Protein AF-A0AAU6Z536-F1 (afdb_monomer_lite)

Sequence (182 aa):
MEFVVVRADHAHDRVPAATYVARTLLASIGRVDSVAYWTFTDVFEENGAGDELVHGGLGMISLPGVVQPTFHAYRMLHQLGDELLSRSDELTVTRHFGSGRIAAIVCHYPDDVTVSVPASFDSREVADRTQQTGTVRPLKLALQNLAAAAVVRVEILDPQHGAGADHYPMRSCRCARLAIRG

Structure (mmCIF, N/CA/C/O backbone):
data_AF-A0AAU6Z536-F1
#
_entry.id   AF-A0AAU6Z536-F1
#
loop_
_atom_site.group_PDB
_atom_site.id
_atom_site.type_symbol
_atom_site.label_atom_id
_atom_site.label_alt_id
_atom_site.label_comp_id
_atom_site.label_asym_id
_atom_site.label_entity_id
_atom_site.label_seq_id
_atom_site.pdbx_PDB_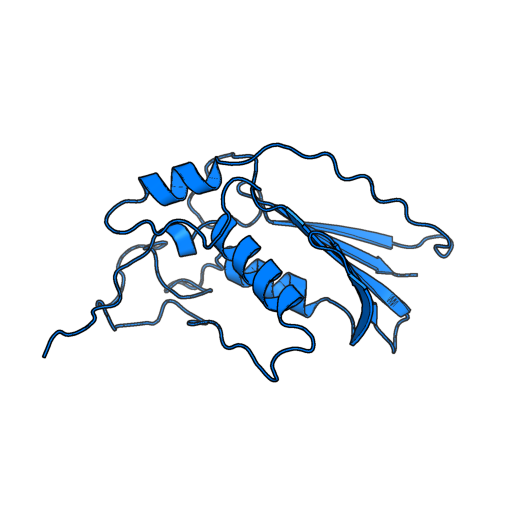ins_code
_atom_site.Cartn_x
_atom_site.Cartn_y
_atom_site.Cartn_z
_atom_site.occupancy
_atom_site.B_iso_or_equiv
_atom_site.auth_seq_id
_atom_site.auth_comp_id
_atom_site.auth_asym_id
_atom_site.auth_atom_id
_atom_site.pdbx_PDB_model_num
ATOM 1 N N . MET A 1 1 ? 2.443 2.486 -37.319 1.00 36.03 1 MET A N 1
ATOM 2 C CA . MET A 1 1 ? 2.002 1.691 -36.160 1.00 36.03 1 MET A CA 1
ATOM 3 C C . MET A 1 1 ? 3.155 1.729 -35.182 1.00 36.03 1 MET A C 1
ATOM 5 O O . MET A 1 1 ? 4.148 1.055 -35.406 1.00 36.03 1 MET A O 1
ATOM 9 N N . GLU A 1 2 ? 3.106 2.659 -34.234 1.00 35.34 2 GLU A N 1
ATOM 10 C CA . GLU A 1 2 ? 4.105 2.754 -33.172 1.00 35.34 2 GLU A CA 1
ATOM 11 C C . GLU A 1 2 ? 3.708 1.703 -32.136 1.00 35.34 2 GLU A C 1
ATOM 13 O O . GLU A 1 2 ? 2.625 1.784 -31.558 1.00 35.34 2 GLU A O 1
ATOM 18 N N . PHE A 1 3 ? 4.502 0.642 -32.004 1.00 41.94 3 PHE A N 1
ATOM 19 C CA . PHE A 1 3 ? 4.329 -0.283 -30.893 1.00 41.94 3 PHE A CA 1
ATOM 20 C C . PHE A 1 3 ? 4.718 0.491 -29.637 1.00 41.94 3 PHE A C 1
ATOM 22 O O . PHE A 1 3 ? 5.873 0.889 -29.493 1.00 41.94 3 PHE A O 1
ATOM 29 N N . VAL A 1 4 ? 3.753 0.752 -28.756 1.00 45.84 4 VAL A N 1
ATOM 30 C CA . VAL A 1 4 ? 4.057 1.207 -27.400 1.00 45.84 4 VAL A CA 1
ATOM 31 C C . VAL A 1 4 ? 4.704 0.015 -26.710 1.00 45.84 4 VAL A C 1
ATOM 33 O O . VAL A 1 4 ? 4.016 -0.854 -26.200 1.00 45.84 4 VAL A O 1
ATOM 36 N N . VAL A 1 5 ? 6.027 -0.084 -26.785 1.00 57.03 5 VAL A N 1
ATOM 37 C CA . VAL A 1 5 ? 6.771 -1.056 -25.989 1.00 57.03 5 VAL A CA 1
ATOM 38 C C . VAL A 1 5 ? 6.769 -0.532 -24.559 1.00 57.03 5 VAL A C 1
ATOM 40 O O . VAL A 1 5 ? 7.240 0.584 -24.309 1.00 57.03 5 VAL A O 1
ATOM 43 N N . VAL A 1 6 ? 6.217 -1.305 -23.623 1.00 66.00 6 VAL A N 1
ATOM 44 C CA . VAL A 1 6 ? 6.303 -0.989 -22.194 1.00 66.00 6 VAL A CA 1
ATOM 45 C C . VAL A 1 6 ? 7.769 -1.044 -21.783 1.00 66.00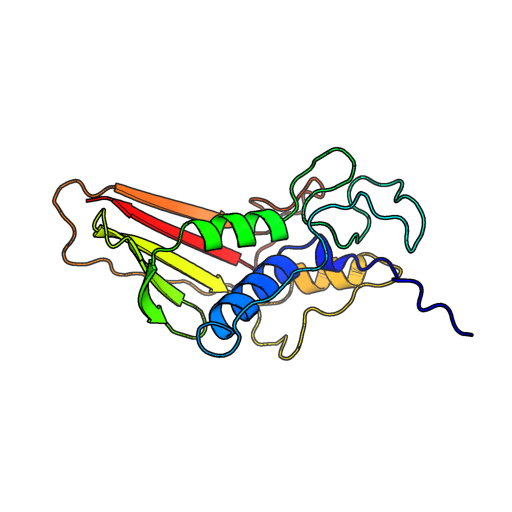 6 VAL A C 1
ATOM 47 O O . VAL A 1 6 ? 8.374 -2.108 -21.687 1.00 66.00 6 VAL A O 1
ATOM 50 N N . ARG A 1 7 ? 8.361 0.133 -21.583 1.00 72.12 7 ARG A N 1
ATOM 51 C CA . ARG A 1 7 ? 9.743 0.263 -21.126 1.00 72.12 7 ARG A CA 1
ATOM 52 C C . ARG A 1 7 ? 9.846 -0.131 -19.657 1.00 72.12 7 ARG A C 1
ATOM 54 O O . ARG A 1 7 ? 8.972 0.217 -18.866 1.00 72.12 7 ARG A O 1
ATOM 61 N N . ALA A 1 8 ? 10.935 -0.814 -19.313 1.00 83.38 8 ALA A N 1
ATOM 62 C CA . ALA A 1 8 ? 11.287 -1.098 -17.929 1.00 83.38 8 ALA A CA 1
ATOM 63 C C . ALA A 1 8 ? 11.405 0.208 -17.130 1.00 83.38 8 ALA A C 1
ATOM 65 O O . ALA A 1 8 ? 12.123 1.124 -17.537 1.00 83.38 8 ALA A O 1
ATOM 66 N N . ASP A 1 9 ? 10.704 0.278 -16.001 1.00 89.81 9 ASP A N 1
ATOM 67 C CA . ASP A 1 9 ? 10.763 1.399 -15.069 1.00 89.81 9 ASP A CA 1
ATOM 68 C C . ASP A 1 9 ? 11.246 0.890 -13.711 1.00 89.81 9 ASP A C 1
ATOM 70 O O . ASP A 1 9 ? 10.513 0.250 -12.954 1.00 89.81 9 ASP A O 1
ATOM 74 N N . HIS A 1 10 ? 12.500 1.201 -13.384 1.00 89.88 10 HIS A N 1
ATOM 75 C CA . HIS A 1 10 ? 13.131 0.759 -12.141 1.00 89.88 10 HIS A CA 1
ATOM 76 C C . HIS A 1 10 ? 12.473 1.332 -10.878 1.00 89.88 10 HIS A C 1
ATOM 78 O O . HIS A 1 10 ? 12.800 0.903 -9.770 1.00 89.88 10 HIS A O 1
ATOM 84 N N . ALA A 1 11 ? 11.552 2.294 -11.005 1.00 90.00 11 ALA A N 1
ATOM 85 C CA . ALA A 1 11 ? 10.778 2.796 -9.880 1.00 90.00 11 ALA A CA 1
ATOM 86 C C . ALA A 1 11 ? 9.847 1.728 -9.283 1.00 90.00 11 ALA A C 1
ATOM 88 O O . ALA A 1 11 ? 9.631 1.747 -8.067 1.00 90.00 11 ALA A O 1
ATOM 89 N N . HIS A 1 12 ? 9.330 0.791 -10.092 1.00 88.50 12 HIS A N 1
ATOM 90 C CA . HIS A 1 12 ? 8.414 -0.270 -9.641 1.00 88.50 12 HIS A CA 1
ATOM 91 C C . HIS A 1 12 ? 9.024 -1.166 -8.561 1.00 88.50 12 HIS A C 1
ATOM 93 O O . HIS A 1 12 ? 8.336 -1.580 -7.626 1.00 88.50 12 HIS A O 1
ATOM 99 N N . ASP A 1 13 ? 10.339 -1.353 -8.627 1.00 86.12 13 ASP A N 1
ATOM 100 C CA . ASP A 1 13 ? 11.089 -2.197 -7.706 1.00 86.12 13 ASP A CA 1
ATOM 101 C C . ASP A 1 13 ? 11.325 -1.529 -6.334 1.00 86.12 13 ASP A C 1
ATOM 103 O O . ASP A 1 13 ? 11.875 -2.148 -5.418 1.00 86.12 13 ASP A O 1
ATOM 107 N N . ARG A 1 14 ? 10.964 -0.245 -6.169 1.00 88.56 14 ARG A N 1
ATOM 108 C CA . ARG A 1 14 ? 11.320 0.573 -4.996 1.00 88.56 14 ARG A CA 1
ATOM 109 C C . ARG A 1 14 ? 10.134 0.868 -4.079 1.00 88.56 14 ARG A C 1
ATOM 111 O O . ARG A 1 14 ? 8.972 0.924 -4.474 1.00 88.56 14 ARG A O 1
ATOM 118 N N . VAL A 1 15 ? 10.441 1.154 -2.812 1.00 90.75 15 VAL A N 1
ATOM 119 C CA . VAL A 1 15 ? 9.436 1.473 -1.775 1.00 90.75 15 VAL A CA 1
ATOM 120 C C . VAL A 1 15 ? 8.554 2.697 -2.091 1.00 90.75 15 VAL A C 1
ATOM 122 O O . VAL A 1 15 ? 7.370 2.665 -1.729 1.00 90.75 15 VAL A O 1
ATOM 125 N N . PRO A 1 16 ? 9.041 3.763 -2.765 1.00 90.25 16 PRO A N 1
ATOM 126 C CA . PRO A 1 16 ? 8.175 4.847 -3.218 1.00 90.25 16 PRO A CA 1
ATOM 127 C C . PRO A 1 16 ? 6.994 4.355 -4.069 1.00 90.25 16 PRO A C 1
ATOM 129 O O . PRO A 1 16 ? 5.870 4.786 -3.821 1.00 90.25 16 PRO A O 1
ATOM 132 N N . ALA A 1 17 ? 7.197 3.412 -4.997 1.00 91.56 17 ALA A N 1
ATOM 133 C CA . ALA A 1 17 ? 6.102 2.860 -5.799 1.00 91.56 17 ALA A CA 1
ATOM 134 C C . ALA A 1 17 ? 5.068 2.131 -4.942 1.00 91.56 17 ALA A C 1
ATOM 136 O O . ALA A 1 17 ? 3.881 2.448 -5.009 1.00 91.56 17 ALA A O 1
ATOM 137 N N . ALA A 1 18 ? 5.514 1.254 -4.043 1.00 92.69 18 ALA A N 1
ATOM 138 C CA . ALA A 1 18 ? 4.627 0.555 -3.116 1.00 92.69 18 ALA A CA 1
ATOM 139 C C . ALA A 1 18 ? 3.800 1.515 -2.244 1.00 92.69 18 ALA A C 1
ATOM 141 O O . ALA A 1 18 ? 2.595 1.333 -2.056 1.00 92.69 18 ALA A O 1
ATOM 142 N N . THR A 1 19 ? 4.440 2.572 -1.737 1.00 92.12 19 THR A N 1
ATOM 143 C CA . THR A 1 19 ? 3.780 3.587 -0.905 1.00 92.12 19 THR A CA 1
ATOM 144 C C . THR A 1 19 ? 2.768 4.400 -1.710 1.00 92.12 19 THR A C 1
ATOM 146 O O . THR A 1 19 ? 1.665 4.662 -1.230 1.00 92.12 19 THR A O 1
ATOM 149 N N . TYR A 1 20 ? 3.109 4.765 -2.946 1.00 92.12 20 TYR A N 1
ATOM 150 C CA . TYR A 1 20 ? 2.210 5.482 -3.845 1.00 92.12 20 TYR A CA 1
ATOM 151 C C . TYR A 1 20 ? 0.976 4.647 -4.212 1.00 92.12 20 TYR A C 1
ATOM 153 O O . TYR A 1 20 ? -0.150 5.147 -4.148 1.00 92.12 20 TYR A O 1
ATOM 161 N N . VAL A 1 21 ? 1.169 3.358 -4.517 1.00 93.81 21 VAL A N 1
ATOM 162 C CA . VAL A 1 21 ? 0.078 2.408 -4.779 1.00 93.81 21 VAL A CA 1
ATOM 163 C C . VAL A 1 21 ? -0.850 2.320 -3.568 1.00 93.81 21 VAL A C 1
ATOM 165 O O . VAL A 1 21 ? -2.062 2.471 -3.717 1.00 93.81 21 VAL A O 1
ATOM 168 N N . ALA A 1 22 ? -0.302 2.162 -2.358 1.00 94.69 22 ALA A N 1
ATOM 169 C CA . ALA A 1 22 ? -1.113 2.091 -1.146 1.00 94.69 22 ALA A CA 1
ATOM 170 C C . ALA A 1 22 ? -1.951 3.355 -0.917 1.00 94.69 22 ALA A C 1
ATOM 172 O O . ALA A 1 22 ? -3.157 3.259 -0.680 1.00 94.69 22 ALA A O 1
ATOM 173 N N . ARG A 1 23 ? -1.344 4.541 -1.055 1.00 92.88 23 ARG A N 1
ATOM 174 C CA . ARG A 1 23 ? -2.060 5.823 -0.944 1.00 92.88 23 ARG A CA 1
ATOM 175 C C . ARG A 1 23 ? -3.163 5.948 -1.986 1.00 92.88 23 ARG A C 1
ATOM 177 O O . ARG A 1 23 ? -4.273 6.339 -1.642 1.00 92.88 23 ARG A O 1
ATOM 184 N N . THR A 1 24 ? -2.879 5.577 -3.231 1.00 92.62 24 THR A N 1
ATOM 185 C CA . THR A 1 24 ? -3.845 5.639 -4.334 1.00 92.62 24 THR A CA 1
ATOM 186 C C . THR A 1 24 ? -5.052 4.742 -4.069 1.00 92.62 24 THR A C 1
ATOM 188 O O . THR A 1 24 ? -6.192 5.182 -4.218 1.00 92.62 24 THR A O 1
ATOM 191 N N . LEU A 1 25 ? -4.834 3.512 -3.598 1.00 94.69 25 LEU A N 1
ATOM 192 C CA . LEU A 1 25 ? -5.918 2.586 -3.254 1.00 94.69 25 LEU A CA 1
ATOM 193 C C . LEU A 1 25 ? -6.759 3.103 -2.078 1.00 94.69 25 LEU A C 1
ATOM 195 O O . LEU A 1 25 ? -7.986 3.121 -2.159 1.00 94.69 25 LEU A O 1
ATOM 199 N N . LEU A 1 26 ? -6.120 3.606 -1.016 1.00 94.56 26 LEU A N 1
ATOM 200 C CA . LEU A 1 26 ? -6.811 4.191 0.143 1.00 94.56 26 LEU A CA 1
ATOM 201 C C . LEU A 1 26 ? -7.601 5.458 -0.222 1.00 94.56 26 LEU A C 1
ATOM 203 O O . LEU A 1 26 ? -8.714 5.678 0.272 1.00 94.56 26 LEU A O 1
ATOM 207 N N . ALA A 1 27 ? -7.051 6.282 -1.114 1.00 92.50 27 ALA A N 1
ATOM 208 C CA . ALA A 1 27 ? -7.728 7.443 -1.672 1.00 92.50 27 ALA A CA 1
ATOM 209 C C . ALA A 1 27 ? -8.880 7.038 -2.603 1.00 92.50 27 ALA A C 1
ATOM 211 O O . ALA A 1 27 ? -9.842 7.783 -2.737 1.00 92.50 27 ALA A O 1
ATOM 212 N N . SER A 1 28 ? -8.859 5.854 -3.204 1.00 94.00 28 SER A N 1
ATOM 213 C CA . SER A 1 28 ? -9.914 5.404 -4.120 1.00 94.00 28 SER A CA 1
ATOM 214 C C . SER A 1 28 ? -11.166 4.871 -3.408 1.00 94.00 28 SER A C 1
ATOM 216 O O . SER A 1 28 ? -12.217 4.739 -4.036 1.00 94.00 28 SER A O 1
ATOM 218 N N . ILE A 1 29 ? -11.102 4.623 -2.092 1.00 92.88 29 ILE A N 1
ATOM 219 C CA . ILE A 1 29 ? -12.245 4.139 -1.299 1.00 92.88 29 ILE A CA 1
ATOM 220 C C . ILE A 1 29 ? -13.444 5.089 -1.452 1.00 92.88 29 ILE A C 1
ATOM 222 O O . ILE A 1 29 ? -13.356 6.273 -1.103 1.00 92.88 29 ILE A O 1
ATOM 226 N N . GLY A 1 30 ? -14.561 4.537 -1.940 1.00 93.31 30 GLY A N 1
ATOM 227 C CA . GLY A 1 30 ? -15.825 5.242 -2.174 1.00 93.31 30 GLY A CA 1
ATOM 228 C C . GLY A 1 30 ? -15.896 6.033 -3.485 1.00 93.31 30 GLY A C 1
ATOM 229 O O . GLY A 1 30 ? -16.863 6.761 -3.683 1.00 93.31 30 GLY A O 1
ATOM 230 N N . ARG A 1 31 ? -14.882 5.935 -4.358 1.00 96.06 31 ARG A N 1
ATOM 231 C CA . ARG A 1 31 ? -14.815 6.666 -5.639 1.00 96.06 31 ARG A CA 1
ATOM 232 C C . ARG A 1 31 ? -14.899 5.767 -6.869 1.00 96.06 31 ARG A C 1
ATOM 234 O O . ARG A 1 31 ? -15.308 6.235 -7.924 1.00 96.06 31 ARG A O 1
ATOM 241 N N . VAL A 1 32 ? -14.488 4.511 -6.737 1.00 96.56 32 VAL A N 1
ATOM 242 C CA . VAL A 1 32 ? -14.447 3.516 -7.815 1.00 96.56 32 VAL A CA 1
ATOM 243 C C . VAL A 1 32 ? -14.864 2.156 -7.269 1.00 96.56 32 VAL A C 1
ATOM 245 O O . VAL A 1 32 ? -14.646 1.875 -6.089 1.00 96.56 32 VAL A O 1
ATOM 248 N N . ASP A 1 33 ? -15.420 1.307 -8.130 1.00 95.81 33 ASP A N 1
ATOM 249 C CA . ASP A 1 33 ? -15.816 -0.056 -7.759 1.00 95.81 33 ASP A CA 1
ATOM 250 C C . ASP A 1 33 ? -14.615 -1.006 -7.670 1.00 95.81 33 ASP A C 1
ATOM 252 O O . ASP A 1 33 ? -14.600 -1.939 -6.870 1.00 95.81 33 ASP A O 1
ATOM 256 N N . SER A 1 34 ? -13.589 -0.777 -8.497 1.00 94.44 34 SER A N 1
ATOM 257 C CA . SER A 1 34 ? -12.374 -1.590 -8.513 1.00 94.44 34 SER A CA 1
ATOM 258 C C . SER A 1 34 ? -11.179 -0.827 -9.084 1.00 94.44 34 SER A C 1
ATOM 260 O O . SER A 1 34 ? -11.336 0.081 -9.901 1.00 94.44 34 SER A O 1
ATOM 262 N N . VAL A 1 35 ? -9.977 -1.215 -8.653 1.00 94.69 35 VAL A N 1
ATOM 263 C CA . VAL A 1 35 ? -8.697 -0.773 -9.220 1.00 94.69 35 VAL A CA 1
ATOM 264 C C . VAL A 1 35 ? -7.856 -2.019 -9.456 1.00 94.69 35 VAL A C 1
ATOM 266 O O . VAL A 1 35 ? -7.616 -2.785 -8.523 1.00 94.69 35 VAL A O 1
ATOM 269 N N . ALA A 1 36 ? -7.417 -2.226 -10.693 1.00 94.62 36 ALA A N 1
ATOM 270 C CA . ALA A 1 36 ? -6.539 -3.331 -11.054 1.00 94.62 36 ALA A CA 1
ATOM 271 C C . ALA A 1 36 ? -5.105 -2.817 -11.201 1.00 94.62 36 ALA A C 1
ATOM 273 O O . ALA A 1 36 ? -4.843 -1.936 -12.017 1.00 94.62 36 ALA A O 1
ATOM 274 N N . TYR A 1 37 ? -4.180 -3.366 -10.413 1.00 94.69 37 TYR A N 1
ATOM 275 C CA . TYR A 1 37 ? -2.756 -3.112 -10.603 1.00 94.69 37 TYR A CA 1
ATOM 276 C C . TYR A 1 37 ? -2.192 -4.024 -11.679 1.00 94.69 37 TYR A C 1
ATOM 278 O O . TYR A 1 37 ? -2.419 -5.235 -11.683 1.00 94.69 37 TYR A O 1
ATOM 286 N N . TRP A 1 38 ? -1.448 -3.408 -12.582 1.00 92.38 38 TRP A N 1
ATOM 287 C CA . TRP A 1 38 ? -0.743 -4.071 -13.657 1.00 92.38 38 TRP A CA 1
ATOM 288 C C . TRP A 1 38 ? 0.736 -4.145 -13.250 1.00 92.38 38 TRP A C 1
ATOM 290 O O . TRP A 1 38 ? 1.389 -3.106 -13.243 1.00 92.38 38 TRP A O 1
ATOM 300 N N . THR A 1 39 ? 1.269 -5.296 -12.822 1.00 92.94 39 THR A N 1
ATOM 301 C CA . THR A 1 39 ? 0.702 -6.667 -12.832 1.00 92.94 39 THR A CA 1
ATOM 302 C C . THR A 1 39 ? 0.988 -7.453 -11.548 1.00 92.94 39 THR A C 1
ATOM 304 O O . THR A 1 39 ? 1.686 -7.021 -10.633 1.00 92.94 39 THR A O 1
ATOM 307 N N . PHE A 1 40 ? 0.430 -8.663 -11.451 1.00 93.06 40 PHE A N 1
ATOM 308 C CA . PHE A 1 40 ? 0.684 -9.543 -10.310 1.00 93.06 40 PHE A CA 1
ATOM 309 C C . PHE A 1 40 ? 2.071 -10.215 -10.339 1.00 93.06 40 PHE A C 1
ATOM 311 O O . PHE A 1 40 ? 2.556 -10.616 -9.283 1.00 93.06 40 PHE A O 1
ATOM 318 N N . THR A 1 41 ? 2.715 -10.338 -11.507 1.00 91.00 41 THR A N 1
ATOM 319 C CA . THR A 1 41 ? 4.012 -11.014 -11.677 1.00 91.00 41 THR A CA 1
ATOM 320 C C . THR A 1 41 ? 4.786 -10.493 -12.890 1.00 91.00 41 THR A C 1
ATOM 322 O O . THR A 1 41 ? 4.176 -10.022 -13.851 1.00 91.00 41 THR A O 1
ATOM 325 N N . ASP A 1 42 ? 6.114 -10.627 -12.839 1.00 87.31 42 ASP A N 1
ATOM 326 C CA . ASP A 1 42 ? 7.052 -10.360 -13.936 1.00 87.31 42 ASP A CA 1
ATOM 327 C C . ASP A 1 42 ? 7.128 -11.500 -14.966 1.00 87.31 42 ASP A C 1
ATOM 329 O O . ASP A 1 42 ? 7.931 -11.437 -15.892 1.00 87.31 42 ASP A O 1
ATOM 333 N N . VAL A 1 43 ? 6.286 -12.538 -14.862 1.00 88.56 43 VAL A N 1
ATOM 334 C CA . VAL A 1 43 ? 6.011 -13.426 -16.006 1.00 88.56 43 VAL A CA 1
ATOM 335 C C . VAL A 1 43 ? 5.250 -12.613 -17.060 1.00 88.56 43 VAL A C 1
ATOM 337 O O . VAL A 1 43 ? 4.019 -12.609 -17.110 1.00 88.56 43 VAL A O 1
ATOM 340 N N . PHE A 1 44 ? 6.006 -11.847 -17.842 1.00 85.50 44 PHE A N 1
ATOM 341 C CA . PHE A 1 44 ? 5.520 -10.805 -18.732 1.00 85.50 44 PHE A CA 1
ATOM 342 C C . PHE A 1 44 ? 6.483 -10.640 -19.915 1.00 85.50 44 PHE A C 1
ATOM 344 O O . PHE A 1 44 ? 7.694 -10.649 -19.720 1.00 85.50 44 PHE A O 1
ATOM 351 N N . GLU A 1 45 ? 5.963 -10.497 -21.140 1.00 85.19 45 GLU A N 1
ATOM 352 C CA . GLU A 1 45 ? 6.784 -10.584 -22.366 1.00 85.19 45 GLU A CA 1
ATOM 353 C C . GLU A 1 45 ? 6.615 -9.399 -23.332 1.00 85.19 45 GLU A C 1
ATOM 355 O O . GLU A 1 45 ? 7.155 -9.422 -24.435 1.00 85.19 45 GLU A O 1
ATOM 360 N N . GLU A 1 46 ? 5.906 -8.331 -22.944 1.00 81.00 46 GLU A N 1
ATOM 361 C CA . GLU A 1 46 ? 5.692 -7.164 -23.823 1.00 81.00 46 GLU A CA 1
ATOM 362 C C . GLU A 1 46 ? 7.003 -6.471 -24.240 1.00 81.00 46 GLU A C 1
ATOM 364 O O . GLU A 1 46 ? 7.074 -5.868 -25.309 1.00 81.00 46 GLU A O 1
ATOM 369 N N . ASN A 1 47 ? 8.055 -6.611 -23.429 1.00 70.31 47 ASN A N 1
ATOM 370 C CA . ASN A 1 47 ? 9.402 -6.112 -23.708 1.00 70.31 47 ASN A CA 1
ATOM 371 C C . ASN A 1 47 ? 10.454 -7.243 -23.739 1.00 70.31 47 ASN A C 1
ATOM 373 O O . ASN A 1 47 ? 11.631 -7.013 -23.475 1.00 70.31 47 ASN A O 1
ATOM 377 N N . GLY A 1 48 ? 10.025 -8.475 -24.039 1.00 70.12 48 GLY A N 1
ATOM 378 C CA . GLY A 1 48 ? 10.843 -9.681 -23.888 1.00 70.12 48 GLY A CA 1
ATOM 379 C C . GLY A 1 48 ? 10.856 -10.218 -22.453 1.00 70.12 48 GLY A C 1
ATOM 380 O O . GLY A 1 48 ? 10.397 -9.558 -21.523 1.00 70.12 48 GLY A O 1
ATOM 381 N N . ALA A 1 49 ? 11.350 -11.446 -22.282 1.00 64.19 49 ALA A N 1
ATOM 382 C CA . ALA A 1 49 ? 11.499 -12.057 -20.966 1.00 64.19 49 ALA A CA 1
ATOM 383 C C . ALA A 1 49 ? 12.659 -11.374 -20.225 1.00 64.19 49 ALA A C 1
ATOM 385 O O . ALA A 1 49 ? 13.805 -11.482 -20.661 1.00 64.19 49 ALA A O 1
ATOM 386 N N . GLY A 1 50 ? 12.360 -10.650 -19.143 1.00 65.50 50 GLY A N 1
ATOM 387 C CA . GLY A 1 50 ? 13.380 -10.024 -18.300 1.00 65.50 50 GLY A CA 1
ATOM 388 C C . GLY A 1 50 ? 14.398 -11.056 -17.801 1.00 65.50 50 GLY A C 1
ATOM 389 O O . GLY A 1 50 ? 14.024 -12.144 -17.361 1.00 65.50 50 GLY A O 1
ATOM 390 N N . ASP A 1 51 ? 15.685 -10.730 -17.897 1.00 68.62 51 ASP A N 1
ATOM 391 C CA . ASP A 1 51 ? 16.808 -11.630 -17.610 1.00 68.62 51 ASP A CA 1
ATOM 392 C C . ASP A 1 51 ? 17.489 -11.362 -16.254 1.00 68.62 51 ASP A C 1
ATOM 394 O O . ASP A 1 51 ? 18.269 -12.190 -15.777 1.00 68.62 51 ASP A O 1
ATOM 398 N N . GLU A 1 52 ? 17.152 -10.254 -15.586 1.00 71.19 52 GLU A N 1
ATOM 399 C CA . GLU A 1 52 ? 17.625 -9.918 -14.238 1.00 71.19 52 GLU A CA 1
ATOM 400 C C . GLU A 1 52 ? 16.578 -10.221 -13.147 1.00 71.19 52 GLU A C 1
ATOM 402 O O . GLU A 1 52 ? 15.378 -10.288 -13.388 1.00 71.19 52 GLU A O 1
ATOM 407 N N . LEU A 1 53 ? 17.023 -10.364 -11.894 1.00 70.19 53 LEU A N 1
ATOM 408 C CA . LEU A 1 53 ? 16.138 -10.622 -10.745 1.00 70.19 53 LEU A CA 1
ATOM 409 C C . LEU A 1 53 ? 15.169 -9.462 -10.444 1.00 70.19 53 LEU A C 1
ATOM 411 O O . LEU A 1 53 ? 14.072 -9.681 -9.928 1.00 70.19 53 LEU A O 1
ATOM 415 N N . VAL A 1 54 ? 15.626 -8.238 -10.697 1.00 74.62 54 VAL A N 1
ATOM 416 C CA . VAL A 1 54 ? 14.945 -6.969 -10.427 1.00 74.62 54 VAL A CA 1
ATOM 417 C C . VAL A 1 54 ? 15.247 -6.082 -11.625 1.00 74.62 54 VAL A C 1
ATOM 419 O O . VAL A 1 54 ? 16.371 -5.605 -11.724 1.00 74.62 54 VAL A O 1
ATOM 422 N N . HIS A 1 55 ? 14.309 -5.908 -12.553 1.00 79.38 55 HIS A N 1
ATOM 423 C CA . HIS A 1 55 ? 14.580 -5.317 -13.872 1.00 79.38 55 HIS A CA 1
ATOM 424 C C . HIS A 1 55 ? 13.641 -4.156 -14.236 1.00 79.38 55 HIS A C 1
ATOM 426 O O . HIS A 1 55 ? 13.478 -3.848 -15.412 1.00 79.38 55 HIS A O 1
ATOM 432 N N . GLY A 1 56 ? 12.966 -3.532 -13.267 1.00 80.81 56 GLY A N 1
ATOM 433 C CA . GLY A 1 56 ? 11.939 -2.519 -13.531 1.00 80.81 56 GLY A CA 1
ATOM 434 C C . GLY A 1 56 ? 10.657 -3.096 -14.130 1.00 80.81 56 GLY A C 1
ATOM 435 O O . GLY A 1 56 ? 9.961 -2.422 -14.895 1.00 80.81 56 GLY A O 1
ATOM 436 N N . GLY A 1 57 ? 10.388 -4.369 -13.832 1.00 83.75 57 GLY A N 1
ATOM 437 C CA . GLY A 1 57 ? 9.174 -5.065 -14.233 1.00 83.75 57 GLY A CA 1
ATOM 438 C C . GLY A 1 57 ? 7.927 -4.457 -13.597 1.00 83.75 57 GLY A C 1
ATOM 439 O O . GLY A 1 57 ? 7.995 -3.656 -12.669 1.00 83.75 57 GLY A O 1
ATOM 440 N N . LEU A 1 58 ? 6.764 -4.794 -14.142 1.00 86.81 58 LEU A N 1
ATOM 441 C CA . LEU A 1 58 ? 5.472 -4.325 -13.629 1.00 86.81 58 LEU A CA 1
ATOM 442 C C . LEU A 1 58 ? 4.957 -5.187 -12.468 1.00 86.81 58 LEU A C 1
ATOM 444 O O . LEU A 1 58 ? 3.976 -4.835 -11.811 1.00 86.81 58 LEU A O 1
ATOM 448 N N . GLY A 1 59 ? 5.549 -6.360 -12.271 1.00 88.25 59 GLY A N 1
ATOM 449 C CA . GLY A 1 59 ? 5.031 -7.414 -11.432 1.00 88.25 59 GLY A CA 1
ATOM 450 C C . GLY A 1 59 ? 5.327 -7.217 -9.959 1.00 88.25 59 GLY A C 1
ATOM 451 O O . GLY A 1 59 ? 6.451 -6.986 -9.546 1.00 88.25 59 GLY A O 1
ATOM 452 N N . MET A 1 60 ? 4.335 -7.480 -9.112 1.00 92.19 60 MET A N 1
ATOM 453 C CA . MET A 1 60 ? 4.555 -7.559 -7.661 1.00 92.19 60 MET A CA 1
ATOM 454 C C . MET A 1 60 ? 5.472 -8.721 -7.229 1.00 92.19 60 MET A C 1
ATOM 456 O O . MET A 1 60 ? 5.947 -8.748 -6.091 1.00 92.19 60 MET A O 1
ATOM 460 N N . ILE A 1 61 ? 5.672 -9.710 -8.100 1.00 90.12 61 ILE A N 1
ATOM 461 C CA . ILE A 1 61 ? 6.465 -10.915 -7.857 1.00 90.12 61 ILE A CA 1
ATOM 462 C C . ILE A 1 61 ? 7.382 -11.117 -9.058 1.00 90.12 61 ILE A C 1
ATOM 464 O O . ILE A 1 61 ? 6.884 -11.301 -10.173 1.00 90.12 61 ILE A O 1
ATOM 468 N N . SER A 1 62 ? 8.693 -11.131 -8.822 1.00 84.75 62 SER A N 1
ATOM 469 C CA . SER A 1 62 ? 9.671 -11.318 -9.890 1.00 84.75 62 SER A CA 1
ATOM 470 C C . SER A 1 62 ? 9.625 -12.723 -10.488 1.00 84.75 62 SER A C 1
ATOM 472 O O . SER A 1 62 ? 9.047 -13.640 -9.899 1.00 84.75 62 SER A O 1
ATOM 474 N N . LEU A 1 63 ? 10.258 -12.914 -11.648 1.00 83.19 63 LEU A N 1
ATOM 475 C CA . LEU A 1 63 ? 10.278 -14.192 -12.368 1.00 83.19 63 LEU A CA 1
ATOM 476 C C . LEU A 1 63 ? 10.684 -15.407 -11.495 1.00 83.19 63 LEU A C 1
ATOM 478 O O . LEU A 1 63 ? 9.972 -16.411 -11.520 1.00 83.19 63 LEU A O 1
ATOM 482 N N . PRO A 1 64 ? 11.750 -15.355 -10.668 1.00 82.62 64 PRO A N 1
ATOM 483 C CA . PRO A 1 64 ? 12.094 -16.455 -9.757 1.00 82.62 64 PRO A CA 1
ATOM 484 C C . PRO A 1 64 ? 11.251 -16.503 -8.468 1.00 82.62 64 PRO A C 1
ATOM 486 O O . PRO A 1 64 ? 11.533 -17.312 -7.585 1.00 82.62 64 PRO A O 1
ATOM 489 N N . GLY A 1 65 ? 10.230 -15.654 -8.329 1.00 84.00 65 GLY A N 1
ATOM 490 C CA . GLY A 1 65 ? 9.300 -15.667 -7.199 1.00 84.00 65 GLY A CA 1
ATOM 491 C C . GLY A 1 65 ? 9.669 -14.740 -6.039 1.00 84.00 65 GLY A C 1
ATOM 492 O O . GLY A 1 65 ? 9.146 -14.921 -4.937 1.00 84.00 65 GLY A O 1
ATOM 493 N N . VAL A 1 66 ? 10.557 -13.756 -6.236 1.00 85.31 66 VAL A N 1
ATOM 494 C CA . VAL A 1 66 ? 10.892 -12.795 -5.172 1.00 85.31 66 VAL A CA 1
ATOM 495 C C . VAL A 1 66 ? 9.796 -11.741 -5.062 1.00 85.31 66 VAL A C 1
ATOM 497 O O . VAL A 1 66 ? 9.407 -11.111 -6.041 1.00 85.31 66 VAL A 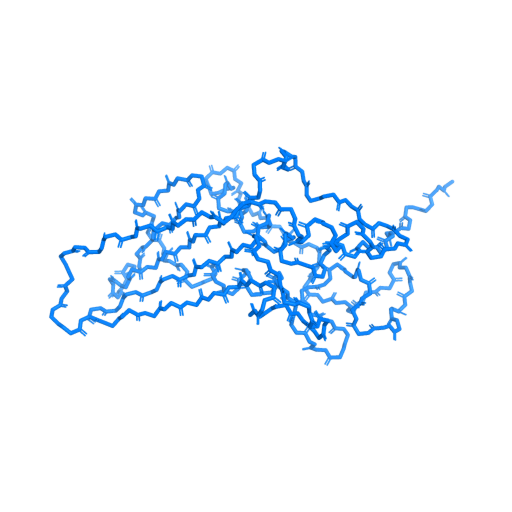O 1
ATOM 500 N N . VAL A 1 67 ? 9.290 -11.547 -3.845 1.00 89.12 67 VAL A N 1
ATOM 501 C CA . VAL A 1 67 ? 8.245 -10.560 -3.557 1.00 89.12 67 VAL A CA 1
ATOM 502 C C . VAL A 1 67 ? 8.821 -9.146 -3.556 1.00 89.12 67 VAL A C 1
ATOM 504 O O . VAL A 1 67 ? 9.791 -8.856 -2.856 1.00 89.12 67 VAL A O 1
ATOM 507 N N . GLN A 1 68 ? 8.209 -8.261 -4.335 1.00 88.56 68 GLN A N 1
ATOM 508 C CA . GLN A 1 68 ? 8.600 -6.859 -4.428 1.00 88.56 68 GLN A CA 1
ATOM 509 C C . GLN A 1 68 ? 7.896 -5.992 -3.363 1.00 88.56 68 GLN A C 1
ATOM 511 O O . GLN A 1 68 ? 6.876 -6.407 -2.799 1.00 88.56 68 GLN A O 1
ATOM 516 N N . PRO A 1 69 ? 8.359 -4.752 -3.100 1.00 92.31 69 PRO A N 1
ATOM 517 C CA . PRO A 1 69 ? 7.707 -3.843 -2.152 1.00 92.31 69 PRO A CA 1
ATOM 518 C C . PRO A 1 69 ? 6.199 -3.678 -2.375 1.00 92.31 69 PRO A C 1
ATOM 520 O O . PRO A 1 69 ? 5.425 -3.656 -1.414 1.00 92.31 69 PRO A O 1
ATOM 523 N N . THR A 1 70 ? 5.758 -3.606 -3.634 1.00 93.25 70 THR A N 1
ATOM 524 C CA . THR A 1 70 ? 4.339 -3.431 -3.974 1.00 93.25 70 THR A CA 1
ATOM 525 C C . THR A 1 70 ? 3.489 -4.619 -3.513 1.00 93.25 70 THR A C 1
ATOM 527 O O . THR A 1 70 ? 2.388 -4.413 -2.998 1.00 93.25 70 THR A O 1
ATOM 530 N N . PHE A 1 71 ? 4.022 -5.848 -3.549 1.00 94.12 71 PHE A N 1
ATOM 531 C CA . PHE A 1 71 ? 3.360 -7.017 -2.956 1.00 94.12 71 PHE A CA 1
ATOM 532 C C . PHE A 1 71 ? 3.090 -6.812 -1.462 1.00 94.12 71 PHE A C 1
ATOM 534 O O . PHE A 1 71 ? 2.002 -7.101 -0.958 1.00 94.12 71 PHE A O 1
ATOM 541 N N . HIS A 1 72 ? 4.076 -6.295 -0.727 1.00 93.75 72 HIS A N 1
ATOM 542 C CA . HIS A 1 72 ? 3.930 -6.033 0.701 1.00 93.75 72 HIS A CA 1
ATOM 543 C C . HIS A 1 72 ? 2.913 -4.929 0.997 1.00 93.75 72 HIS A C 1
ATOM 545 O O . HIS A 1 72 ? 2.159 -5.073 1.960 1.00 93.75 72 HIS A O 1
ATOM 551 N N . ALA A 1 73 ? 2.827 -3.886 0.165 1.00 94.44 73 ALA A N 1
ATOM 552 C CA . ALA A 1 73 ? 1.773 -2.878 0.271 1.00 94.44 73 ALA A CA 1
ATOM 553 C C . ALA A 1 73 ? 0.377 -3.510 0.134 1.00 94.44 73 ALA A C 1
ATOM 555 O O . ALA A 1 73 ? -0.464 -3.331 1.018 1.00 94.44 73 ALA A O 1
ATOM 556 N N . TYR A 1 74 ? 0.156 -4.341 -0.890 1.00 96.06 74 TYR A N 1
ATOM 557 C CA . TYR A 1 74 ? -1.096 -5.091 -1.053 1.00 96.06 74 TYR A CA 1
ATOM 558 C C . TYR A 1 74 ? -1.388 -6.022 0.126 1.00 96.06 74 TYR A C 1
ATOM 560 O O . TYR A 1 74 ? -2.509 -6.048 0.635 1.00 96.06 74 TYR A O 1
ATOM 568 N N . ARG A 1 75 ? -0.377 -6.741 0.626 1.00 95.62 75 ARG A N 1
ATOM 569 C CA . ARG A 1 75 ? -0.501 -7.600 1.812 1.00 95.62 75 ARG A CA 1
ATOM 570 C C . ARG A 1 75 ? -0.921 -6.807 3.053 1.00 95.62 75 ARG A C 1
ATOM 572 O O . ARG A 1 75 ? -1.738 -7.293 3.832 1.00 95.62 75 ARG A O 1
ATOM 579 N N . MET A 1 76 ? -0.363 -5.614 3.264 1.00 95.81 76 MET A N 1
ATOM 580 C CA . MET A 1 76 ? -0.727 -4.749 4.391 1.00 95.81 76 MET A CA 1
ATOM 581 C C . MET A 1 76 ? -2.153 -4.207 4.253 1.00 95.81 76 MET A C 1
ATOM 583 O O . MET A 1 76 ? -2.895 -4.227 5.236 1.00 95.81 76 MET A O 1
ATOM 587 N N . LEU A 1 77 ? -2.553 -3.787 3.048 1.00 96.12 77 LEU A N 1
ATOM 588 C CA . LEU A 1 77 ? -3.918 -3.337 2.750 1.00 96.12 77 LEU A CA 1
ATOM 589 C C . LEU A 1 77 ? -4.945 -4.451 2.962 1.00 96.12 77 LEU A C 1
ATOM 591 O O . LEU A 1 77 ? -5.969 -4.224 3.596 1.00 96.12 77 LEU A O 1
ATOM 595 N N . HIS A 1 78 ? -4.644 -5.674 2.517 1.00 95.56 78 HIS A N 1
ATOM 596 C CA . HIS A 1 78 ? -5.511 -6.841 2.703 1.00 95.56 78 HIS A CA 1
ATOM 597 C C . HIS A 1 78 ? -5.778 -7.169 4.184 1.00 95.56 78 HIS A C 1
ATOM 599 O O . HIS A 1 78 ? -6.766 -7.812 4.522 1.00 95.56 78 HIS A O 1
ATOM 605 N N . GLN A 1 79 ? -4.905 -6.732 5.096 1.00 95.38 79 GLN A N 1
ATOM 606 C CA . GLN A 1 79 ? -5.049 -6.976 6.533 1.00 95.38 79 GLN A CA 1
ATOM 607 C C . GLN A 1 79 ? -5.887 -5.914 7.266 1.00 95.38 79 GLN A C 1
ATOM 609 O O . GLN A 1 79 ? -6.137 -6.078 8.477 1.00 95.38 79 GLN A O 1
ATOM 614 N N 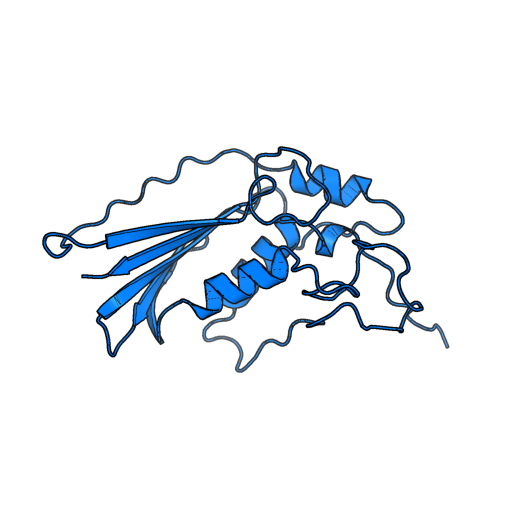. LEU A 1 80 ? -6.301 -4.850 6.566 1.00 96.56 80 LEU A N 1
ATOM 615 C CA . LEU A 1 80 ? -7.276 -3.877 7.054 1.00 96.56 80 LEU A CA 1
ATOM 616 C C . LEU A 1 80 ? -8.645 -4.536 7.270 1.00 96.56 80 LEU A C 1
ATOM 618 O O . LEU A 1 80 ? -8.896 -5.657 6.836 1.00 96.56 80 LEU A O 1
ATOM 622 N N . GLY A 1 81 ? -9.472 -3.888 8.079 1.00 96.06 81 GLY A N 1
ATOM 623 C CA . GLY A 1 81 ? -10.831 -4.317 8.387 1.00 96.06 81 GLY A CA 1
ATOM 624 C C . GLY A 1 81 ? -11.853 -3.836 7.368 1.00 96.06 81 GLY A C 1
ATOM 625 O O . GLY A 1 81 ? -11.558 -3.022 6.497 1.00 96.06 81 GLY A O 1
ATOM 626 N N . ASP A 1 82 ? -13.063 -4.349 7.526 1.00 95.06 82 ASP A N 1
ATOM 627 C CA . ASP A 1 82 ? -14.245 -4.063 6.719 1.00 95.06 82 ASP A CA 1
ATOM 628 C C . ASP A 1 82 ? -15.011 -2.813 7.185 1.00 95.06 82 ASP A C 1
ATOM 630 O O . ASP A 1 82 ? -15.796 -2.248 6.428 1.00 95.06 82 ASP A O 1
ATOM 634 N N . GLU A 1 83 ? -14.737 -2.323 8.395 1.00 95.19 83 GLU A N 1
ATOM 635 C CA . GLU A 1 83 ? -15.294 -1.077 8.920 1.00 95.19 83 GLU A CA 1
ATOM 636 C C . GLU A 1 83 ? -14.227 0.030 8.938 1.00 95.19 83 GLU A C 1
ATOM 638 O O . GLU A 1 83 ? -13.194 -0.093 9.605 1.00 95.19 83 GLU A O 1
ATOM 643 N N . LEU A 1 84 ? -14.472 1.141 8.235 1.00 95.62 84 LEU A N 1
ATOM 644 C CA . LEU A 1 84 ? -13.608 2.324 8.264 1.00 95.62 84 LEU A CA 1
ATOM 645 C C . LEU A 1 84 ? -13.913 3.178 9.503 1.00 95.62 84 LEU A C 1
ATOM 647 O O . LEU A 1 84 ? -14.993 3.750 9.609 1.00 95.62 84 LEU A O 1
ATOM 651 N N . LEU A 1 85 ? -12.942 3.314 10.410 1.00 93.25 85 LEU A N 1
ATOM 652 C CA . LEU A 1 85 ? -13.094 4.112 11.632 1.00 93.25 85 LEU A CA 1
ATOM 653 C C . LEU A 1 85 ? -12.625 5.559 11.457 1.00 93.25 85 LEU A C 1
ATOM 655 O O . LEU A 1 85 ? -13.225 6.482 11.997 1.00 93.25 85 LEU A O 1
ATOM 659 N N . SER A 1 86 ? -11.503 5.756 10.762 1.00 92.56 86 SER A N 1
ATOM 660 C CA . SER A 1 86 ? -10.916 7.077 10.529 1.00 92.56 86 SER A CA 1
ATOM 661 C C . SER A 1 86 ? -9.964 7.042 9.339 1.00 92.56 86 SER A C 1
ATOM 663 O O . SER A 1 86 ? -9.321 6.023 9.078 1.00 92.56 86 SER A O 1
ATOM 665 N N . ARG A 1 87 ? -9.859 8.165 8.626 1.00 92.81 87 ARG A N 1
ATOM 666 C CA . ARG A 1 87 ? -8.933 8.349 7.508 1.00 92.81 87 ARG A CA 1
ATOM 667 C C . ARG A 1 87 ? -8.437 9.791 7.452 1.00 92.81 87 ARG A C 1
ATOM 669 O O . ARG A 1 87 ? -9.239 10.719 7.499 1.00 92.81 87 ARG A O 1
ATOM 676 N N . SER A 1 88 ? -7.133 9.945 7.283 1.00 90.06 88 SER A N 1
ATOM 677 C CA . SER A 1 88 ? -6.444 11.166 6.865 1.00 90.06 88 SER A CA 1
ATOM 678 C C . SER A 1 88 ? -5.551 10.865 5.655 1.00 90.06 88 SER A C 1
ATOM 680 O O . SER A 1 88 ? -5.558 9.743 5.144 1.00 90.06 88 SER A O 1
ATOM 682 N N . ASP A 1 89 ? -4.775 11.849 5.200 1.00 83.69 89 ASP A N 1
ATOM 683 C CA . ASP A 1 89 ? -3.882 11.693 4.043 1.00 83.69 89 ASP A CA 1
ATOM 684 C C . ASP A 1 89 ? -2.764 10.659 4.262 1.00 83.69 89 ASP A C 1
ATOM 686 O O . ASP A 1 89 ? -2.277 10.058 3.302 1.00 83.69 89 ASP A O 1
ATOM 690 N N . GLU A 1 90 ? -2.374 10.436 5.519 1.00 86.38 90 GLU A N 1
ATOM 691 C CA . GLU A 1 90 ? -1.277 9.536 5.891 1.00 86.38 90 GLU A CA 1
ATOM 692 C C . GLU A 1 90 ? -1.747 8.299 6.656 1.00 86.38 90 GLU A C 1
ATOM 694 O O . GLU A 1 90 ? -1.085 7.270 6.591 1.00 86.38 90 GLU A O 1
ATOM 699 N N . LEU A 1 91 ? -2.858 8.375 7.397 1.00 92.31 91 LEU A N 1
ATOM 700 C CA . LEU A 1 91 ? -3.302 7.327 8.316 1.00 92.31 91 LEU A CA 1
ATOM 701 C C . LEU A 1 91 ? -4.704 6.851 7.952 1.00 92.31 91 LEU A C 1
ATOM 703 O O . LEU A 1 91 ? -5.648 7.634 7.898 1.00 92.31 91 LEU A O 1
ATOM 707 N N . THR A 1 92 ? -4.867 5.542 7.805 1.00 95.44 92 THR A N 1
ATOM 708 C CA . THR A 1 92 ? -6.182 4.899 7.730 1.00 95.44 92 THR A CA 1
ATOM 709 C C . THR A 1 92 ? -6.331 3.897 8.863 1.00 95.44 92 THR A C 1
ATOM 711 O O . THR A 1 92 ? -5.443 3.076 9.081 1.00 95.44 92 THR A O 1
ATOM 714 N N . VAL A 1 93 ? -7.456 3.954 9.577 1.00 95.19 93 VAL A N 1
ATOM 715 C CA . VAL A 1 93 ? -7.789 3.081 10.708 1.00 95.19 93 VAL A CA 1
ATOM 716 C C . VAL A 1 93 ? -9.094 2.354 10.424 1.00 95.19 93 VAL A C 1
ATOM 718 O O . VAL A 1 93 ? -10.098 2.961 10.057 1.00 95.19 93 VAL A O 1
ATOM 721 N N . THR A 1 94 ? -9.084 1.047 10.644 1.00 96.31 94 THR A N 1
ATOM 722 C CA . THR A 1 94 ? -10.192 0.138 10.356 1.00 96.31 94 THR A CA 1
ATOM 723 C C . THR A 1 94 ? -10.430 -0.827 11.509 1.00 96.31 94 THR A C 1
ATOM 725 O O . THR A 1 94 ? -9.547 -1.055 12.344 1.00 96.31 94 THR A O 1
ATOM 728 N N . ARG A 1 95 ? -11.620 -1.421 11.539 1.00 94.56 95 ARG A N 1
ATOM 729 C CA . ARG A 1 95 ? -12.007 -2.484 12.462 1.00 94.56 95 ARG A CA 1
ATOM 730 C C . ARG A 1 95 ? -12.529 -3.683 11.685 1.00 94.56 95 ARG A C 1
ATOM 732 O O . ARG A 1 95 ? -13.201 -3.531 10.675 1.00 94.56 95 ARG A O 1
ATOM 739 N N . HIS A 1 96 ? -12.186 -4.873 12.163 1.00 95.00 96 HIS A N 1
ATOM 740 C CA . HIS A 1 96 ? -12.766 -6.130 11.698 1.00 95.00 96 HIS A CA 1
ATOM 741 C C . HIS A 1 96 ? -14.097 -6.350 12.417 1.00 95.00 96 HIS A C 1
ATOM 743 O O . HIS A 1 96 ? -14.070 -6.584 13.627 1.00 95.00 96 HIS A O 1
ATOM 749 N N . PHE A 1 97 ? -15.229 -6.317 11.713 1.00 89.88 97 PHE A N 1
ATOM 750 C CA . PHE A 1 97 ? -16.567 -6.381 12.320 1.00 89.88 97 PHE A CA 1
ATOM 751 C C . PHE A 1 97 ? -16.742 -7.603 13.233 1.00 89.88 97 PHE A C 1
ATOM 753 O O . PHE A 1 97 ? -17.181 -7.480 14.373 1.00 89.88 97 PHE A O 1
ATOM 760 N N . GLY A 1 98 ? -16.314 -8.785 12.775 1.00 90.25 98 GLY A N 1
ATOM 761 C CA . GLY A 1 98 ? -16.506 -10.035 13.521 1.00 90.25 98 GLY A CA 1
ATOM 762 C C . GLY A 1 98 ? -15.592 -10.223 14.737 1.00 90.25 98 GLY A C 1
ATOM 763 O O . GLY A 1 98 ? -15.978 -10.889 15.691 1.00 90.25 98 GLY A O 1
ATOM 764 N N . SER A 1 99 ? -14.377 -9.663 14.723 1.00 89.94 99 SER A N 1
ATOM 765 C CA . SER A 1 99 ? -13.388 -9.883 15.799 1.00 89.94 99 SER A CA 1
ATOM 766 C C . SER A 1 99 ? -13.120 -8.655 16.665 1.00 89.94 99 SER A C 1
ATOM 768 O O . SER A 1 99 ? -12.411 -8.756 17.662 1.00 89.94 99 SER A O 1
ATOM 770 N N . GLY A 1 100 ? -13.599 -7.478 16.260 1.00 88.75 100 GLY A N 1
ATOM 771 C CA . GLY A 1 100 ? -13.250 -6.201 16.881 1.00 88.75 100 GLY A CA 1
ATOM 772 C C . GLY A 1 100 ? -11.783 -5.789 16.699 1.00 88.75 100 GLY A C 1
ATOM 773 O O . GLY A 1 100 ? -11.388 -4.735 1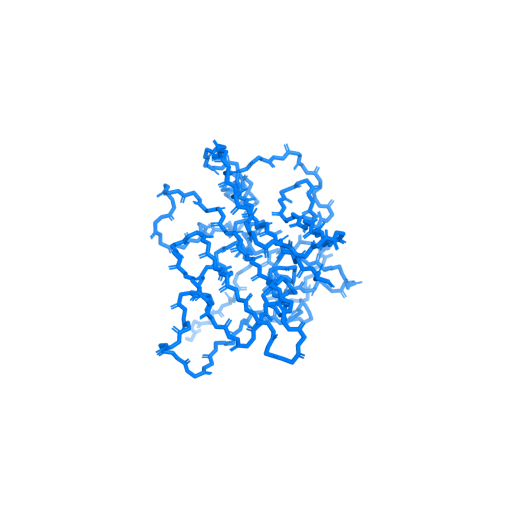7.196 1.00 88.75 100 GLY A O 1
ATOM 774 N N . ARG A 1 101 ? -10.962 -6.578 15.985 1.00 91.44 101 ARG A N 1
ATOM 775 C CA . ARG A 1 101 ? -9.538 -6.291 15.761 1.00 91.44 101 ARG A CA 1
ATOM 776 C C . ARG A 1 101 ? -9.380 -4.958 15.039 1.00 91.44 101 ARG A C 1
ATOM 778 O O . ARG A 1 101 ? -9.940 -4.769 13.960 1.00 91.44 101 ARG A O 1
ATOM 785 N N . ILE A 1 102 ? -8.558 -4.071 15.593 1.00 93.00 102 ILE A N 1
ATOM 786 C CA . ILE A 1 102 ? -8.226 -2.792 14.961 1.00 93.00 102 ILE A CA 1
ATOM 787 C C . ILE A 1 102 ? -6.992 -2.988 14.083 1.00 93.00 102 ILE A C 1
ATOM 789 O O . ILE A 1 102 ? -6.012 -3.618 14.493 1.00 93.00 102 ILE A O 1
ATOM 793 N N . ALA A 1 103 ? -7.039 -2.450 12.870 1.00 95.06 103 ALA A N 1
ATOM 794 C CA . ALA A 1 103 ? -5.909 -2.400 11.957 1.00 95.06 103 ALA A CA 1
ATOM 795 C C . ALA A 1 103 ? -5.739 -0.976 11.430 1.00 95.06 103 ALA A C 1
ATOM 797 O O . ALA A 1 103 ? -6.713 -0.334 11.042 1.00 95.06 103 ALA A O 1
ATOM 798 N N . ALA A 1 104 ? -4.505 -0.493 11.400 1.00 94.44 104 ALA A N 1
ATOM 799 C CA . ALA A 1 104 ? -4.174 0.791 10.812 1.00 94.44 104 ALA A CA 1
ATOM 800 C C . ALA A 1 104 ? -3.010 0.657 9.837 1.00 94.44 104 ALA A C 1
ATOM 802 O O . ALA A 1 104 ? -2.109 -0.158 10.047 1.00 94.44 104 ALA A O 1
ATOM 803 N N . ILE A 1 105 ? -3.032 1.474 8.790 1.00 95.69 105 ILE A N 1
ATOM 804 C CA . ILE A 1 105 ? -1.920 1.651 7.863 1.00 95.69 105 ILE A CA 1
ATOM 805 C C . ILE A 1 105 ? -1.538 3.126 7.833 1.00 95.69 105 ILE A C 1
ATOM 807 O O . ILE A 1 105 ? -2.399 4.004 7.772 1.00 95.69 105 ILE A O 1
ATOM 811 N N . VAL A 1 106 ? -0.237 3.370 7.913 1.00 93.44 106 VAL A N 1
ATOM 812 C CA . VAL A 1 106 ? 0.387 4.675 7.753 1.00 93.44 106 VAL A CA 1
ATOM 813 C C . VAL A 1 106 ? 1.199 4.634 6.473 1.00 93.44 106 VAL A C 1
ATOM 815 O O . VAL A 1 106 ? 2.044 3.750 6.332 1.00 93.44 106 VAL A O 1
ATOM 818 N N . CYS A 1 107 ? 0.988 5.595 5.585 1.00 91.75 107 CYS A N 1
ATOM 819 C CA . CYS A 1 107 ? 1.777 5.776 4.376 1.00 91.75 107 CYS A CA 1
ATOM 820 C C . CYS A 1 107 ? 2.486 7.129 4.440 1.00 91.75 107 CYS A C 1
ATOM 822 O O . CYS A 1 107 ? 1.845 8.168 4.309 1.00 91.75 107 CYS A O 1
ATOM 824 N N . HIS A 1 108 ? 3.807 7.108 4.615 1.00 88.88 108 HIS A N 1
ATOM 825 C CA . HIS A 1 108 ? 4.641 8.306 4.559 1.00 88.88 108 HIS A CA 1
ATOM 826 C C . HIS A 1 108 ? 5.274 8.418 3.177 1.00 88.88 108 HIS A C 1
ATOM 828 O O . HIS A 1 108 ? 6.138 7.609 2.818 1.00 88.88 108 HIS A O 1
ATOM 834 N N . TYR A 1 109 ? 4.821 9.404 2.407 1.00 83.56 109 TYR A N 1
ATOM 835 C CA . TYR A 1 109 ? 5.305 9.687 1.061 1.00 83.56 109 TYR A CA 1
ATOM 836 C C . TYR A 1 109 ? 5.849 11.120 0.996 1.00 83.56 109 TYR A C 1
ATOM 838 O O . TYR A 1 109 ? 5.277 11.987 1.655 1.00 83.56 109 TYR A O 1
ATOM 846 N N . PRO A 1 110 ? 6.928 11.391 0.243 1.00 77.12 110 PRO A N 1
ATOM 847 C CA . PRO A 1 110 ? 7.561 12.703 0.238 1.00 77.12 110 PRO A CA 1
ATOM 848 C C . PRO A 1 110 ? 6.621 13.791 -0.310 1.00 77.12 110 PRO A C 1
ATOM 850 O O . PRO A 1 110 ? 6.045 13.628 -1.386 1.00 77.12 110 PRO A O 1
ATOM 853 N N . ASP A 1 111 ? 6.475 14.899 0.425 1.00 74.06 111 ASP A N 1
ATOM 854 C CA . ASP A 1 111 ? 5.614 16.035 0.044 1.00 74.06 111 ASP A CA 1
ATOM 855 C C . ASP A 1 111 ? 6.104 16.733 -1.244 1.00 74.06 111 ASP A C 1
ATOM 857 O O . ASP A 1 111 ? 5.329 17.364 -1.959 1.00 74.06 111 ASP A O 1
ATOM 861 N N . ASP A 1 112 ? 7.398 16.607 -1.550 1.00 71.62 112 ASP A N 1
ATOM 862 C CA . ASP A 1 112 ? 8.058 17.123 -2.750 1.00 71.62 112 ASP A CA 1
ATOM 863 C C . ASP A 1 112 ? 7.704 16.345 -4.029 1.00 71.62 112 ASP A C 1
ATOM 865 O O . ASP A 1 112 ? 7.949 16.839 -5.131 1.00 71.62 112 ASP A O 1
ATOM 869 N N . VAL A 1 113 ? 7.072 15.171 -3.909 1.00 72.00 113 VAL A N 1
ATOM 870 C CA . VAL A 1 113 ? 6.600 14.369 -5.045 1.00 72.00 113 VAL A CA 1
ATOM 871 C C . VAL A 1 113 ? 5.074 14.464 -5.138 1.00 72.00 113 VAL A C 1
ATOM 873 O O . VAL A 1 113 ? 4.331 13.716 -4.503 1.00 72.00 113 VAL A O 1
ATOM 876 N N . THR A 1 114 ? 4.595 15.412 -5.945 1.00 66.44 114 THR A N 1
ATOM 877 C CA . THR A 1 114 ? 3.192 15.869 -5.930 1.00 66.44 114 THR A CA 1
ATOM 878 C C . THR A 1 114 ? 2.254 15.169 -6.915 1.00 66.44 114 THR A C 1
ATOM 880 O O . THR A 1 114 ? 1.045 15.376 -6.834 1.00 66.44 114 THR A O 1
ATOM 883 N N . VAL A 1 115 ? 2.770 14.353 -7.842 1.00 73.44 115 VAL A N 1
ATOM 884 C CA . VAL A 1 115 ? 1.958 13.734 -8.909 1.00 73.44 115 VAL A CA 1
ATOM 885 C C . VAL A 1 115 ? 2.018 12.210 -8.847 1.00 73.44 115 VAL A C 1
ATOM 887 O O . VAL A 1 115 ? 1.097 11.566 -8.346 1.00 73.44 115 VAL A O 1
ATOM 890 N N . SER A 1 116 ? 3.107 11.638 -9.350 1.00 81.88 116 SER A N 1
ATOM 891 C CA . SER A 1 116 ? 3.401 10.209 -9.378 1.00 81.88 116 SER A CA 1
ATOM 892 C C . SER A 1 116 ? 4.869 9.999 -9.039 1.00 81.88 116 SER A C 1
ATOM 894 O O . SER A 1 116 ? 5.666 10.940 -9.055 1.00 81.88 116 SER A O 1
ATOM 896 N N . VAL A 1 117 ? 5.232 8.752 -8.756 1.00 86.31 117 VAL A N 1
ATOM 897 C CA . VAL A 1 117 ? 6.638 8.367 -8.618 1.00 86.31 117 VAL A CA 1
ATOM 898 C C . VAL A 1 117 ? 7.368 8.759 -9.913 1.00 86.31 117 VAL A C 1
ATOM 900 O O . VAL A 1 117 ? 6.860 8.440 -10.991 1.00 86.31 117 VAL A O 1
ATOM 903 N N . PRO A 1 118 ? 8.504 9.478 -9.844 1.00 89.44 118 PRO A N 1
ATOM 904 C CA . PRO A 1 118 ? 9.305 9.778 -11.022 1.00 89.44 118 PRO A CA 1
ATOM 905 C C . PRO A 1 118 ? 9.717 8.490 -11.733 1.00 89.44 118 PRO A C 1
ATOM 907 O O . PRO A 1 118 ? 10.317 7.612 -11.112 1.00 89.44 118 PRO A O 1
ATOM 910 N N . ALA A 1 119 ? 9.394 8.401 -13.021 1.00 90.06 119 ALA A N 1
ATOM 911 C CA . ALA A 1 119 ? 9.764 7.255 -13.835 1.00 90.06 119 ALA A CA 1
ATOM 912 C C . ALA A 1 119 ? 11.289 7.177 -13.994 1.00 90.06 119 ALA A C 1
ATOM 914 O O . ALA A 1 119 ? 11.962 8.192 -14.202 1.00 90.06 119 ALA A O 1
ATOM 915 N N . SER A 1 120 ? 11.821 5.965 -13.905 1.00 89.94 120 SER A N 1
ATOM 916 C CA . SER A 1 120 ? 13.243 5.641 -13.986 1.00 89.94 120 SER A CA 1
ATOM 917 C C . SER A 1 120 ? 13.484 4.704 -15.163 1.00 89.94 120 SER A C 1
ATOM 919 O O . SER A 1 120 ? 13.831 3.535 -14.989 1.00 89.94 120 SER A O 1
ATOM 921 N N . PHE A 1 121 ? 13.261 5.231 -16.367 1.00 87.12 121 PHE A N 1
ATOM 922 C CA . PHE A 1 121 ? 13.591 4.542 -17.612 1.00 87.12 121 PHE A CA 1
ATOM 923 C C . PHE A 1 121 ? 15.108 4.535 -17.834 1.00 87.12 121 PHE A C 1
ATOM 925 O O . PHE A 1 121 ? 15.800 5.470 -17.428 1.00 87.12 121 PHE A O 1
ATOM 932 N N . ASP A 1 122 ? 15.610 3.494 -18.499 1.00 80.62 122 ASP A N 1
ATOM 933 C CA . ASP A 1 122 ? 16.995 3.332 -18.976 1.00 80.62 122 ASP A CA 1
ATOM 934 C C . ASP A 1 122 ? 18.087 3.203 -17.888 1.00 80.62 122 ASP A C 1
ATOM 936 O O . ASP A 1 122 ? 19.141 2.620 -18.144 1.00 80.62 122 ASP A O 1
ATOM 940 N N . SER A 1 123 ? 17.869 3.715 -16.671 1.00 85.25 123 SER A N 1
ATOM 941 C CA . SER A 1 123 ? 18.799 3.589 -15.543 1.00 85.25 123 SER A CA 1
ATOM 942 C C . SER A 1 123 ? 18.088 3.524 -14.189 1.00 85.25 123 SER A C 1
ATOM 944 O O . SER A 1 123 ? 16.954 3.977 -14.031 1.00 85.25 123 SER A O 1
ATOM 946 N N . ARG A 1 124 ? 18.781 2.994 -13.171 1.00 88.19 124 ARG A N 1
ATOM 947 C CA . ARG A 1 124 ? 18.290 2.917 -11.779 1.00 88.19 124 ARG A CA 1
ATOM 948 C C . ARG A 1 124 ? 18.443 4.228 -10.998 1.00 88.19 124 ARG A C 1
ATOM 950 O O . ARG A 1 124 ? 17.877 4.359 -9.918 1.00 88.19 124 ARG A O 1
ATOM 957 N N . GLU A 1 125 ? 19.180 5.204 -11.531 1.00 89.75 125 GLU A N 1
ATOM 958 C CA . GLU A 1 125 ? 19.609 6.398 -10.790 1.00 89.75 125 GLU A CA 1
ATOM 959 C C . GLU A 1 125 ? 18.428 7.246 -10.295 1.00 89.75 125 GLU A C 1
ATOM 961 O O . GLU A 1 125 ? 18.435 7.737 -9.162 1.00 89.75 125 GLU A O 1
ATOM 966 N N . VAL A 1 126 ? 17.384 7.403 -11.118 1.00 90.19 126 VAL A N 1
ATOM 967 C CA . VAL A 1 126 ? 16.193 8.168 -10.726 1.00 90.19 126 VAL A CA 1
ATOM 968 C C . VAL A 1 126 ? 15.447 7.443 -9.611 1.00 90.19 126 VAL A C 1
ATOM 970 O O . VAL A 1 126 ? 15.154 8.068 -8.594 1.00 90.19 126 VAL A O 1
ATOM 973 N N . ALA A 1 127 ? 15.221 6.135 -9.748 1.00 88.62 127 ALA A N 1
ATOM 974 C CA . ALA A 1 127 ? 14.590 5.304 -8.728 1.00 88.62 127 ALA A CA 1
ATOM 975 C C . ALA A 1 127 ? 15.372 5.314 -7.401 1.00 88.62 127 ALA A C 1
ATOM 977 O O . ALA A 1 127 ? 14.780 5.476 -6.330 1.00 88.62 127 ALA A O 1
ATOM 978 N N . ASP A 1 128 ? 16.703 5.211 -7.465 1.00 88.25 128 ASP A N 1
ATOM 979 C CA . ASP A 1 128 ? 17.595 5.312 -6.309 1.00 88.25 128 ASP A CA 1
ATOM 980 C C . ASP A 1 128 ? 17.460 6.661 -5.612 1.00 88.25 128 ASP A C 1
ATOM 982 O O . ASP A 1 128 ? 17.286 6.715 -4.393 1.00 88.25 128 ASP A O 1
ATOM 986 N N . ARG A 1 129 ? 17.500 7.755 -6.375 1.00 88.00 129 ARG A N 1
ATOM 987 C CA . ARG A 1 129 ? 17.350 9.110 -5.843 1.00 88.00 129 ARG A CA 1
ATOM 988 C C . ARG A 1 129 ? 15.961 9.328 -5.249 1.00 88.00 129 ARG A C 1
ATOM 990 O O . ARG A 1 129 ? 15.860 9.864 -4.153 1.00 88.00 129 ARG A O 1
ATOM 997 N N . THR A 1 130 ? 14.891 8.878 -5.898 1.00 86.94 130 THR A N 1
ATOM 998 C CA . THR A 1 130 ? 13.526 8.976 -5.355 1.00 86.94 130 THR A CA 1
ATOM 999 C C . THR A 1 130 ? 13.378 8.177 -4.060 1.00 86.94 130 THR A C 1
ATOM 1001 O O . THR A 1 130 ? 12.760 8.645 -3.105 1.00 86.94 130 THR A O 1
ATOM 1004 N N . GLN A 1 131 ? 14.010 7.008 -3.946 1.00 86.38 131 GLN A N 1
ATOM 1005 C CA . GLN A 1 131 ? 14.043 6.262 -2.684 1.00 86.38 131 GLN A CA 1
ATOM 1006 C C . GLN A 1 131 ? 14.765 7.022 -1.553 1.00 86.38 131 GLN A C 1
ATOM 1008 O O . GLN A 1 131 ? 14.560 6.723 -0.375 1.00 86.38 131 GLN A O 1
ATOM 1013 N N . GLN A 1 132 ? 15.589 8.011 -1.903 1.00 84.00 132 GLN A N 1
ATOM 1014 C CA . GLN A 1 132 ? 16.347 8.862 -0.984 1.00 84.00 132 GLN A CA 1
ATOM 1015 C C . GLN A 1 132 ? 15.658 10.194 -0.670 1.00 84.00 132 GLN A C 1
ATOM 1017 O O . GLN A 1 132 ? 16.029 10.843 0.306 1.00 84.00 132 GLN A O 1
ATOM 1022 N N . THR A 1 133 ? 14.666 10.608 -1.465 1.00 82.69 133 THR A N 1
ATOM 1023 C CA . THR A 1 133 ? 13.930 11.867 -1.255 1.00 82.69 133 THR A CA 1
ATOM 1024 C C . THR A 1 133 ? 12.977 11.796 -0.072 1.00 82.69 133 THR A C 1
ATOM 1026 O O . THR A 1 133 ? 12.441 10.733 0.227 1.00 82.69 133 THR A O 1
ATOM 1029 N N . GLY A 1 134 ? 12.724 12.931 0.577 1.00 76.50 134 GLY A N 1
ATOM 1030 C CA . GLY A 1 134 ? 11.815 13.056 1.714 1.00 76.50 134 GLY A CA 1
ATOM 1031 C C . GLY A 1 134 ? 12.522 13.236 3.058 1.00 76.50 134 GLY A C 1
ATOM 1032 O O . GLY A 1 134 ? 13.727 13.040 3.206 1.00 76.50 134 GLY A O 1
ATOM 1033 N N . THR A 1 135 ? 11.750 13.630 4.069 1.00 79.19 135 THR A N 1
ATOM 1034 C CA . THR A 1 135 ? 12.252 13.894 5.424 1.00 79.19 135 THR A CA 1
ATOM 1035 C C . THR A 1 135 ? 11.746 12.850 6.413 1.00 79.19 135 THR A C 1
ATOM 1037 O O . THR A 1 135 ? 10.662 12.284 6.258 1.00 79.19 135 THR A O 1
ATOM 1040 N N . VAL A 1 136 ? 12.543 12.575 7.450 1.00 79.31 136 VAL A N 1
ATOM 1041 C CA . VAL A 1 136 ? 12.111 11.707 8.552 1.00 79.31 136 VAL A CA 1
ATOM 1042 C C . VAL A 1 136 ? 11.078 12.460 9.384 1.00 79.31 136 VAL A C 1
ATOM 1044 O O . VAL A 1 136 ? 11.388 13.502 9.960 1.00 79.31 136 VAL A O 1
ATOM 1047 N N . ARG A 1 137 ? 9.864 11.911 9.478 1.00 77.62 137 ARG A N 1
ATOM 1048 C CA . ARG A 1 137 ? 8.771 12.463 10.285 1.00 77.62 137 ARG A CA 1
ATOM 1049 C C . ARG A 1 137 ? 8.483 11.530 11.470 1.00 77.62 137 ARG A C 1
ATOM 1051 O O . ARG A 1 137 ? 8.144 10.368 11.246 1.00 77.62 137 ARG A O 1
ATOM 1058 N N . PRO A 1 138 ? 8.636 11.982 12.729 1.00 81.00 138 PRO A N 1
ATOM 1059 C CA . PRO A 1 138 ? 8.261 11.169 13.876 1.00 81.00 138 PRO A CA 1
ATOM 1060 C C . PRO A 1 138 ? 6.737 11.048 13.938 1.00 81.00 138 PRO A C 1
ATOM 1062 O O . PRO A 1 138 ? 6.031 12.046 14.072 1.00 81.00 138 PRO A O 1
ATOM 1065 N N . LEU A 1 139 ? 6.230 9.819 13.873 1.00 80.00 139 LEU A N 1
ATOM 1066 C CA . LEU A 1 139 ? 4.814 9.545 14.075 1.00 80.00 139 LEU A CA 1
ATOM 1067 C C . LEU A 1 139 ? 4.557 9.179 15.537 1.00 80.00 139 LEU A C 1
ATOM 1069 O O . LEU A 1 139 ? 5.117 8.213 16.057 1.00 80.00 139 LEU A O 1
ATOM 1073 N N . LYS A 1 140 ? 3.656 9.918 16.186 1.00 83.38 140 LYS A N 1
ATOM 1074 C CA . LYS A 1 140 ? 3.171 9.604 17.531 1.00 83.38 140 LYS A CA 1
ATOM 1075 C C . LYS A 1 140 ? 1.744 9.073 17.448 1.00 83.38 140 LYS A C 1
ATOM 1077 O O . LYS A 1 140 ? 0.818 9.829 17.175 1.00 83.38 140 LYS A O 1
ATOM 1082 N N . LEU A 1 141 ? 1.570 7.783 17.722 1.00 79.19 141 LEU A N 1
ATOM 1083 C CA . LEU A 1 141 ? 0.256 7.149 17.836 1.00 79.19 141 LEU A CA 1
ATOM 1084 C C . LEU A 1 141 ? -0.082 6.944 19.314 1.00 79.19 141 LEU A C 1
ATOM 1086 O O . LEU A 1 141 ? 0.679 6.314 20.046 1.00 79.19 141 LEU A O 1
ATOM 1090 N N . ALA A 1 142 ? -1.223 7.476 19.751 1.00 84.12 142 ALA A N 1
ATOM 1091 C CA . ALA A 1 142 ? -1.760 7.244 21.087 1.00 84.12 142 ALA A CA 1
ATOM 1092 C C . ALA A 1 142 ? -2.934 6.266 20.990 1.00 84.12 142 ALA A C 1
ATOM 1094 O O . ALA A 1 142 ? -3.976 6.592 20.427 1.00 84.12 142 ALA A O 1
ATOM 1095 N N . LEU A 1 143 ? -2.753 5.064 21.533 1.00 80.88 143 LEU A N 1
ATOM 1096 C CA . LEU A 1 143 ? -3.799 4.051 21.613 1.00 80.88 143 LEU A CA 1
ATOM 1097 C C . LEU A 1 143 ? -4.452 4.127 22.991 1.00 80.88 143 LEU A C 1
ATOM 1099 O O . LEU A 1 143 ? -3.764 4.058 24.007 1.00 80.88 143 LEU A O 1
ATOM 1103 N N . GLN A 1 144 ? -5.770 4.289 23.024 1.00 84.12 144 GLN A N 1
ATOM 1104 C CA . GLN A 1 144 ? -6.546 4.421 24.256 1.00 84.12 144 GLN A CA 1
ATOM 1105 C C . GLN A 1 144 ? -7.629 3.346 24.305 1.00 84.12 144 GLN A C 1
ATOM 1107 O O . GLN A 1 144 ? -8.004 2.796 23.269 1.00 84.12 144 GLN A O 1
ATOM 1112 N N . ASN A 1 145 ? -8.146 3.073 25.505 1.00 83.31 145 ASN A N 1
ATOM 1113 C CA . ASN A 1 145 ? -9.251 2.133 25.729 1.00 83.31 145 ASN A CA 1
ATOM 1114 C C . ASN A 1 145 ? -8.968 0.711 25.213 1.00 83.31 145 ASN A C 1
ATOM 1116 O O . ASN A 1 145 ? -9.860 0.036 24.702 1.00 83.31 145 ASN A O 1
ATOM 1120 N N . LEU A 1 146 ? -7.716 0.260 25.326 1.00 81.50 146 LEU A N 1
ATOM 1121 C CA . LEU A 1 146 ? -7.343 -1.113 24.999 1.00 81.50 146 LEU A CA 1
ATOM 1122 C C . LEU A 1 146 ? -7.716 -2.059 26.141 1.00 81.50 146 LEU A C 1
ATOM 1124 O O . LEU A 1 146 ? -7.591 -1.703 27.314 1.00 81.50 146 LEU A O 1
ATOM 1128 N N . ALA A 1 147 ? -8.128 -3.278 25.789 1.00 82.69 147 ALA A N 1
ATOM 1129 C CA . ALA A 1 147 ? -8.294 -4.351 26.759 1.00 82.69 147 ALA A CA 1
ATOM 1130 C C . ALA A 1 147 ? -6.973 -4.622 27.500 1.00 82.69 147 ALA A C 1
ATOM 1132 O O . ALA A 1 147 ? -5.879 -4.452 26.947 1.00 82.69 147 ALA A O 1
ATOM 1133 N N . ALA A 1 148 ? -7.070 -5.063 28.756 1.00 82.19 148 ALA A N 1
ATOM 1134 C CA . ALA A 1 148 ? -5.904 -5.535 29.490 1.00 82.19 148 ALA A CA 1
ATOM 1135 C C . ALA A 1 148 ? -5.248 -6.691 28.710 1.00 82.19 148 ALA A C 1
ATOM 1137 O O . ALA A 1 148 ? -5.942 -7.604 28.278 1.00 82.19 148 ALA A O 1
ATOM 1138 N N . ALA A 1 149 ? -3.924 -6.633 28.529 1.00 84.50 149 ALA A N 1
ATOM 1139 C CA . ALA A 1 149 ? -3.132 -7.566 27.714 1.00 84.50 149 ALA A CA 1
ATOM 1140 C C . ALA A 1 149 ? -3.342 -7.505 26.183 1.00 84.50 149 ALA A C 1
ATOM 1142 O O . ALA A 1 149 ? -2.934 -8.431 25.479 1.00 84.50 149 ALA A O 1
ATOM 1143 N N . ALA A 1 150 ? -3.890 -6.407 25.646 1.00 86.06 150 ALA A N 1
ATOM 1144 C CA . ALA A 1 150 ? -3.970 -6.215 24.200 1.00 86.06 150 ALA A CA 1
ATOM 1145 C C . ALA A 1 150 ? -2.590 -6.337 23.523 1.00 86.06 150 ALA A C 1
ATOM 1147 O O . ALA A 1 150 ? -1.612 -5.700 23.927 1.00 86.06 150 ALA A O 1
ATOM 1148 N N . VAL A 1 151 ? -2.522 -7.132 22.454 1.00 88.38 151 VAL A N 1
ATOM 1149 C CA . VAL A 1 151 ? -1.294 -7.347 21.681 1.00 88.38 151 VAL A CA 1
ATOM 1150 C C . VAL A 1 151 ? -1.262 -6.383 20.510 1.00 88.38 151 VAL A C 1
ATOM 1152 O O . VAL A 1 151 ? -2.164 -6.371 19.671 1.00 88.38 151 VAL A O 1
ATOM 1155 N N . VAL A 1 152 ? -0.178 -5.617 20.431 1.00 89.25 152 VAL A N 1
ATOM 1156 C CA . VAL A 1 152 ? 0.095 -4.692 19.336 1.00 89.25 152 VAL A CA 1
ATOM 1157 C C . VAL A 1 152 ? 1.204 -5.265 18.458 1.00 89.25 152 VAL A C 1
ATOM 1159 O O . VAL A 1 152 ? 2.314 -5.504 18.926 1.00 89.25 152 VAL A O 1
ATOM 1162 N N . ARG A 1 153 ? 0.916 -5.473 17.171 1.00 91.56 153 ARG A N 1
ATOM 1163 C CA . ARG A 1 153 ? 1.908 -5.850 16.159 1.00 91.56 153 ARG A CA 1
ATOM 1164 C C . ARG A 1 153 ? 2.155 -4.675 15.224 1.00 91.56 153 ARG A C 1
ATOM 1166 O O . ARG A 1 153 ? 1.208 -4.157 14.636 1.00 91.56 153 ARG A O 1
ATOM 1173 N N . VAL A 1 154 ? 3.426 -4.323 15.056 1.00 90.56 154 VAL A N 1
ATOM 1174 C CA . VAL A 1 154 ? 3.886 -3.336 14.077 1.00 90.56 154 VAL A CA 1
ATOM 1175 C C . VAL A 1 154 ? 4.652 -4.059 12.976 1.00 90.56 154 VAL A C 1
ATOM 1177 O O . VAL A 1 154 ? 5.533 -4.865 13.263 1.00 90.56 154 VAL A O 1
ATOM 1180 N N . GLU A 1 155 ? 4.315 -3.777 11.725 1.00 91.06 155 GLU A N 1
ATOM 1181 C CA . GLU A 1 155 ? 5.078 -4.198 10.550 1.00 91.06 155 GLU A CA 1
ATOM 1182 C C . GLU A 1 155 ? 5.493 -2.952 9.770 1.00 91.06 155 GLU A C 1
ATOM 1184 O O . GLU A 1 155 ? 4.682 -2.045 9.603 1.00 91.06 155 GLU A O 1
ATOM 1189 N N . ILE A 1 156 ? 6.738 -2.898 9.301 1.00 89.62 156 ILE A N 1
ATOM 1190 C CA . ILE A 1 156 ? 7.292 -1.745 8.584 1.00 89.62 156 ILE A CA 1
ATOM 1191 C C . ILE A 1 156 ? 7.787 -2.224 7.220 1.00 89.62 156 ILE A C 1
ATOM 1193 O O . ILE A 1 156 ? 8.484 -3.231 7.136 1.00 89.62 156 ILE A O 1
ATOM 1197 N N . LEU A 1 157 ? 7.393 -1.504 6.174 1.00 89.62 157 LEU A N 1
ATOM 1198 C CA . LEU A 1 157 ? 7.930 -1.579 4.824 1.00 89.62 157 LEU A CA 1
ATOM 1199 C C . LEU A 1 157 ? 8.724 -0.297 4.587 1.00 89.62 157 LEU A C 1
ATOM 1201 O O . LEU A 1 157 ? 8.143 0.787 4.518 1.00 89.62 157 LEU A O 1
ATOM 1205 N N . ASP A 1 158 ? 10.039 -0.420 4.502 1.00 86.31 158 ASP A N 1
ATOM 1206 C CA . ASP A 1 158 ? 10.968 0.665 4.199 1.00 86.31 158 ASP A CA 1
ATOM 1207 C C . ASP A 1 158 ? 12.175 0.098 3.421 1.00 86.31 158 ASP A C 1
ATOM 1209 O O . ASP A 1 158 ? 12.255 -1.116 3.223 1.00 86.31 158 ASP A O 1
ATOM 1213 N N . PRO A 1 159 ? 13.123 0.923 2.946 1.00 80.00 159 PRO A N 1
ATOM 1214 C CA . PRO A 1 159 ? 14.266 0.403 2.192 1.00 80.00 159 PRO A CA 1
ATOM 1215 C C . PRO A 1 159 ? 15.154 -0.597 2.956 1.00 80.00 159 PRO A C 1
ATOM 1217 O O . PRO A 1 159 ? 15.939 -1.305 2.339 1.00 80.00 159 PRO A O 1
ATOM 1220 N N . GLN A 1 160 ? 15.052 -0.669 4.286 1.00 72.56 160 GLN A N 1
ATOM 1221 C CA . GLN A 1 160 ? 15.761 -1.639 5.129 1.00 72.56 160 GLN A CA 1
ATOM 1222 C C . GLN A 1 160 ? 14.916 -2.897 5.412 1.00 72.56 160 GLN A C 1
ATOM 1224 O O . GLN A 1 160 ? 15.464 -3.927 5.799 1.00 72.56 160 GLN A O 1
ATOM 1229 N N . HIS A 1 161 ? 13.597 -2.832 5.205 1.00 69.31 161 HIS A N 1
ATOM 1230 C CA . HIS A 1 161 ? 12.630 -3.875 5.537 1.00 69.31 161 HIS A CA 1
ATOM 1231 C C . HIS A 1 161 ? 11.654 -4.095 4.370 1.00 69.31 161 HIS A C 1
ATOM 1233 O O . HIS A 1 161 ? 10.692 -3.349 4.210 1.00 69.31 161 HIS A O 1
ATOM 1239 N N . GLY A 1 162 ? 11.858 -5.145 3.569 1.00 58.44 162 GLY A N 1
ATOM 1240 C CA . GLY A 1 162 ? 10.932 -5.516 2.485 1.00 58.44 162 GLY A CA 1
ATOM 1241 C C . GLY A 1 162 ? 11.176 -4.821 1.139 1.00 58.44 162 GLY A C 1
ATOM 1242 O O . GLY A 1 162 ? 10.372 -4.990 0.226 1.00 58.44 162 GLY A O 1
ATOM 1243 N N . ALA A 1 163 ? 12.276 -4.076 0.992 1.00 59.41 163 ALA A N 1
ATOM 1244 C CA . ALA A 1 163 ? 12.910 -3.889 -0.311 1.00 59.41 163 ALA A CA 1
ATOM 1245 C C . ALA A 1 163 ? 13.502 -5.237 -0.753 1.00 59.41 163 ALA A C 1
ATOM 1247 O O . ALA A 1 163 ? 14.120 -5.915 0.066 1.00 59.41 163 ALA A O 1
ATOM 1248 N N . GLY A 1 164 ? 13.269 -5.664 -1.996 1.00 54.38 164 GLY A N 1
ATOM 1249 C CA . GLY A 1 164 ? 13.870 -6.882 -2.556 1.00 54.38 164 GLY A CA 1
ATOM 1250 C C . GLY A 1 164 ? 15.409 -6.848 -2.549 1.00 54.38 164 GLY A C 1
ATOM 1251 O O . GLY A 1 164 ? 16.017 -5.964 -1.958 1.00 54.38 164 GLY A O 1
ATOM 1252 N N . ALA A 1 165 ? 16.047 -7.817 -3.210 1.00 46.75 165 ALA A N 1
ATOM 1253 C CA . ALA A 1 165 ? 17.474 -8.168 -3.091 1.00 46.75 165 ALA A CA 1
ATOM 1254 C C . ALA A 1 165 ? 18.530 -7.040 -3.252 1.00 46.75 165 ALA A C 1
ATOM 1256 O O . ALA A 1 165 ? 19.691 -7.262 -2.908 1.00 46.75 165 ALA A O 1
ATOM 1257 N N . ASP A 1 166 ? 18.154 -5.836 -3.686 1.00 47.78 166 ASP A N 1
ATOM 1258 C CA . ASP A 1 166 ? 19.037 -4.668 -3.757 1.00 47.78 166 ASP A CA 1
ATOM 1259 C C . ASP A 1 166 ? 19.095 -3.952 -2.393 1.00 47.78 166 ASP A C 1
ATOM 1261 O O . ASP A 1 166 ? 18.405 -2.967 -2.112 1.00 47.78 166 ASP A O 1
ATOM 1265 N N . HIS A 1 167 ? 19.924 -4.490 -1.498 1.00 40.25 167 HIS A N 1
ATOM 1266 C CA . HIS A 1 167 ? 20.118 -3.988 -0.140 1.00 40.25 167 HIS A CA 1
ATOM 1267 C C . HIS A 1 167 ? 20.935 -2.679 -0.131 1.00 40.25 167 HIS A C 1
ATOM 1269 O O . HIS A 1 167 ? 22.164 -2.707 -0.139 1.00 40.25 167 HIS A O 1
ATOM 1275 N N . TYR A 1 168 ? 20.264 -1.523 -0.052 1.00 37.69 168 TYR A N 1
ATOM 1276 C CA . TYR A 1 168 ? 20.885 -0.240 0.316 1.00 37.69 168 TYR A CA 1
ATOM 1277 C C . TYR A 1 168 ? 20.129 0.419 1.489 1.00 37.69 168 TYR A C 1
ATOM 1279 O O . TYR A 1 168 ? 18.915 0.620 1.413 1.00 37.69 168 TYR A O 1
ATOM 1287 N N . PRO A 1 169 ? 20.807 0.797 2.589 1.00 35.19 169 PRO A N 1
ATOM 1288 C CA . PRO A 1 169 ? 20.134 1.230 3.815 1.00 35.19 169 PRO A CA 1
ATOM 1289 C C . PRO A 1 169 ? 19.628 2.679 3.736 1.00 35.19 169 PRO A C 1
ATOM 1291 O O . PRO A 1 169 ? 20.399 3.578 4.051 1.00 35.19 169 PRO A O 1
ATOM 1294 N N . MET A 1 170 ? 18.355 2.960 3.395 1.00 44.78 170 MET A N 1
ATOM 1295 C CA . MET A 1 170 ? 17.854 4.358 3.269 1.00 44.78 170 MET A CA 1
ATOM 1296 C C . MET A 1 170 ? 16.433 4.639 3.801 1.00 44.78 170 MET A C 1
ATOM 1298 O O . MET A 1 170 ? 15.720 3.732 4.212 1.00 44.78 170 MET A O 1
ATOM 1302 N N . ARG A 1 171 ? 16.101 5.932 3.994 1.00 43.06 171 ARG A N 1
ATOM 1303 C CA . ARG A 1 171 ? 15.385 6.403 5.203 1.00 43.06 171 ARG A CA 1
ATOM 1304 C C . ARG A 1 171 ? 13.972 6.986 5.046 1.00 43.06 171 ARG A C 1
ATOM 1306 O O . ARG A 1 171 ? 13.360 7.202 6.095 1.00 43.06 171 ARG A O 1
ATOM 1313 N N . SER A 1 172 ? 13.432 7.236 3.857 1.00 46.28 172 SER A N 1
ATOM 1314 C CA . SER A 1 172 ? 12.333 8.213 3.736 1.00 46.28 172 SER A CA 1
ATOM 1315 C C . SER A 1 172 ? 10.950 7.668 3.363 1.00 46.28 172 SER A C 1
ATOM 1317 O O . SER A 1 172 ? 10.003 8.032 4.044 1.00 46.28 172 SER A O 1
ATOM 1319 N N . CYS A 1 173 ? 10.777 6.790 2.369 1.00 47.16 173 CYS A N 1
ATOM 1320 C CA . CYS A 1 173 ? 9.447 6.229 2.065 1.00 47.16 173 CYS A CA 1
ATOM 1321 C C . CYS A 1 173 ? 9.134 5.042 2.978 1.00 47.16 173 CYS A C 1
ATOM 1323 O O . CYS A 1 173 ? 9.929 4.102 3.048 1.00 47.16 173 CYS A O 1
ATOM 1325 N N . ARG A 1 174 ? 8.000 5.086 3.692 1.00 56.03 174 ARG A N 1
ATOM 1326 C CA . ARG A 1 174 ? 7.627 4.034 4.649 1.00 56.03 174 ARG A CA 1
ATOM 1327 C C . ARG A 1 174 ? 6.134 3.750 4.630 1.00 56.03 174 ARG A C 1
ATOM 1329 O O . ARG A 1 174 ? 5.326 4.669 4.748 1.00 56.03 174 ARG A O 1
ATOM 1336 N N . CYS A 1 175 ? 5.778 2.471 4.598 1.00 48.44 175 CYS A N 1
ATOM 1337 C CA . CYS A 1 175 ? 4.468 2.019 5.049 1.00 48.44 175 CYS A CA 1
ATOM 1338 C C . CYS A 1 175 ? 4.626 1.326 6.401 1.00 48.44 175 CYS A C 1
ATOM 1340 O O . CYS A 1 175 ? 5.451 0.430 6.548 1.00 48.44 175 CYS A O 1
ATOM 1342 N N . ALA A 1 176 ? 3.844 1.726 7.398 1.00 64.44 176 ALA A N 1
ATOM 1343 C CA . ALA A 1 176 ? 3.796 1.037 8.680 1.00 64.44 176 ALA A CA 1
ATOM 1344 C C . ALA A 1 176 ? 2.377 0.547 8.936 1.00 64.44 176 ALA A C 1
ATOM 1346 O O . ALA A 1 176 ? 1.415 1.308 8.845 1.00 64.44 176 ALA A O 1
ATOM 1347 N N . ARG A 1 177 ? 2.244 -0.730 9.278 1.00 77.88 177 ARG A N 1
ATOM 1348 C CA . ARG A 1 177 ? 0.976 -1.332 9.662 1.00 77.88 177 ARG A CA 1
ATOM 1349 C C . ARG A 1 177 ? 0.972 -1.620 11.148 1.00 77.88 177 ARG A C 1
ATOM 1351 O O . ARG A 1 177 ? 1.916 -2.195 11.682 1.00 77.88 177 ARG A O 1
ATOM 1358 N N . LEU A 1 178 ? -0.138 -1.287 11.784 1.00 71.25 178 LEU A N 1
ATOM 1359 C CA . LEU A 1 178 ? -0.431 -1.589 13.171 1.00 71.25 178 LEU A CA 1
ATOM 1360 C C . LEU A 1 178 ? -1.627 -2.537 13.229 1.00 71.25 178 LEU A C 1
ATOM 1362 O O . LEU A 1 178 ? -2.656 -2.266 12.615 1.00 71.25 178 LEU A O 1
ATOM 1366 N N . ALA A 1 179 ? -1.530 -3.626 13.982 1.00 60.62 179 ALA A N 1
ATOM 1367 C CA . ALA A 1 179 ? -2.686 -4.439 14.346 1.00 60.62 179 ALA A CA 1
ATOM 1368 C C . ALA A 1 179 ? -2.773 -4.594 15.854 1.00 60.62 179 ALA A C 1
ATOM 1370 O O . ALA A 1 179 ? -1.778 -4.912 16.501 1.00 60.62 179 ALA A O 1
ATOM 1371 N N . ILE A 1 180 ? -3.978 -4.405 16.383 1.00 70.25 180 ILE A N 1
ATOM 1372 C CA . ILE A 1 180 ? -4.266 -4.496 17.808 1.00 70.25 180 ILE A CA 1
ATOM 1373 C C . ILE A 1 180 ? -5.322 -5.569 18.013 1.00 70.25 180 ILE A C 1
ATOM 1375 O O . ILE A 1 180 ? -6.427 -5.472 17.473 1.00 70.25 180 ILE A O 1
ATOM 1379 N N . ARG A 1 181 ? -4.969 -6.593 18.785 1.00 63.03 181 ARG A N 1
ATOM 1380 C CA . ARG A 1 181 ? -5.874 -7.664 19.195 1.00 63.03 181 ARG A CA 1
ATOM 1381 C C . ARG A 1 181 ? -6.173 -7.501 20.684 1.00 63.03 181 ARG A C 1
ATOM 1383 O O . ARG A 1 181 ? -5.229 -7.409 21.465 1.00 63.03 181 ARG A O 1
ATOM 1390 N N . GLY A 1 182 ? -7.458 -7.406 21.022 1.00 49.12 182 GLY A N 1
ATOM 1391 C CA . GLY A 1 182 ? -7.947 -7.454 22.403 1.00 49.12 182 GLY A CA 1
ATOM 1392 C C . GLY A 1 182 ? -7.967 -8.867 22.962 1.00 49.12 182 GLY A C 1
ATOM 1393 O O . GLY A 1 182 ? -7.880 -9.824 22.154 1.00 49.12 182 GLY A O 1
#

Radius of gyration: 17.48 Å; chains: 1; bounding box: 38×34×66 Å

Foldseek 3Di:
DDLPQPFQFLLLLALLQLLQVLLVVVVCVPPDPDDQQPDQEQPDQSPHRDPDQRTSGSHCAYPVGWGGSNNVSVVLVVPAAPAWDDDDSFKTWHAHPVQRKIKMKGWFAAPVPPDG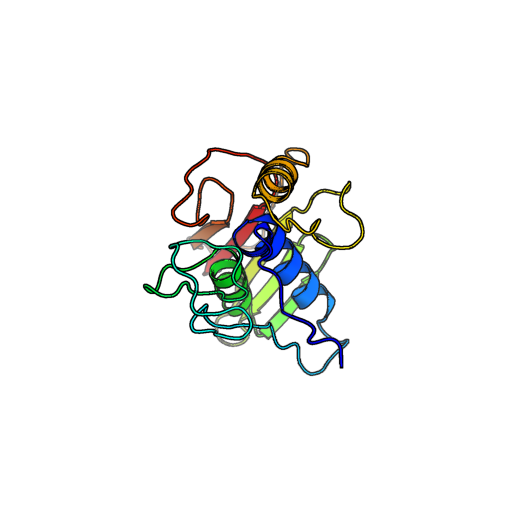QDTHGPDCVSSVVRLADHDDDDDDDDDPDADVPKDKDKDKRHLCHRNPPPRDDHDGTMMMMIIIGD

Secondary structure (DSSP, 8-state):
--------BTTTTSHHHHHHHHHHHHHHTTT-S----S-S-S---BTB---SSSSS-S-SB-TT-PBPHHHHHHHHHHTS-SEEEEE-SSEEEEE-TTT--EEEEEEE--TT--SSPPP-BS-SHHHHHHHH-S----------SPPTT-EEEEEEEBTTBB--S------S-EEEEEEEE-

pLDDT: mean 82.05, std 15.03, range [35.19, 96.56]